Protein AF-A0A8R7R8G9-F1 (afdb_monomer)

Organism: Triticum urartu (NCBI:txid4572)

Radius of gyration: 14.87 Å; Cα contacts (8 Å, |Δi|>4): 128; chains: 1; bounding box: 38×22×40 Å

Sequence (119 aa):
AYAILVLSAAVESTWTTSHTLTYQLQKNASISVQERAFYGACLTDYVAALNSLDHTLVVMLPNCFFQGINDDYLSALASLNSCRDRFIGPAMYTSPVYPLVLADRNKALLAYSLGKLLS

InterPro domains:
  IPR035513 Invertase/pectin methylesterase inhibitor domain superfamily [SSF101148] (5-117)

Foldseek 3Di:
DVLLVLLVVLLVLLVVLLVVLVVVLVVPVPDDPLSNVLSVLLNVLSVQLNVLSCCLNPPCVVVVNLVCNLVSLVRNLVSLVVSQVSQPDDVSCPDPSNVSSVVSNVSSVVSSVVSVVSD

Secondary structure (DSSP, 8-state):
-HHHHHHHHHHHHHHHHHHHHHHHHH-TTTS-HHHHHHHHHHHHHHHHHHHHHHIIIIIITTTT--TTHHHHHHHHHHHHHHHHHT--SHHHHTSTTHHHHHHHHHHHHHHHHHHTTT-

Structure (mmCIF, N/CA/C/O backbone):
data_AF-A0A8R7R8G9-F1
#
_entry.id   AF-A0A8R7R8G9-F1
#
loop_
_atom_site.group_PDB
_atom_site.id
_atom_site.type_symbol
_atom_site.label_atom_id
_atom_site.label_alt_id
_atom_site.label_comp_id
_atom_site.label_asym_id
_atom_site.label_entity_id
_atom_site.label_seq_id
_atom_site.pdbx_PDB_ins_code
_atom_site.Cartn_x
_atom_site.Cartn_y
_atom_site.Cartn_z
_atom_site.occupancy
_atom_site.B_iso_or_equiv
_atom_site.auth_seq_id
_atom_site.auth_comp_id
_atom_site.auth_asym_id
_atom_site.auth_atom_id
_atom_site.pdbx_PDB_model_num
ATOM 1 N N . ALA A 1 1 ? -6.537 -2.753 20.794 1.00 74.56 1 ALA A N 1
ATOM 2 C CA . ALA A 1 1 ? -5.083 -2.974 20.618 1.00 74.56 1 ALA A CA 1
ATOM 3 C C . ALA A 1 1 ? -4.736 -3.464 19.209 1.00 74.56 1 ALA A C 1
ATOM 5 O O . ALA A 1 1 ? -4.000 -2.771 18.522 1.00 74.56 1 ALA A O 1
ATOM 6 N N . TYR A 1 2 ? -5.291 -4.591 18.739 1.00 87.75 2 TYR A N 1
ATOM 7 C CA . TYR A 1 2 ? -4.932 -5.164 17.429 1.00 87.75 2 TYR A CA 1
ATOM 8 C C . TYR A 1 2 ? -5.216 -4.262 16.216 1.00 87.75 2 TYR A C 1
ATOM 10 O O . TYR A 1 2 ? -4.366 -4.186 15.338 1.00 87.75 2 TYR A O 1
ATOM 18 N N . ALA A 1 3 ? -6.345 -3.541 16.176 1.00 88.75 3 ALA A N 1
ATOM 19 C CA . ALA A 1 3 ? -6.656 -2.629 15.065 1.00 88.75 3 ALA A CA 1
ATOM 20 C C . ALA A 1 3 ? -5.597 -1.522 14.898 1.00 88.75 3 ALA A C 1
ATOM 22 O O . ALA A 1 3 ? -5.096 -1.312 13.799 1.00 88.75 3 ALA A O 1
ATOM 23 N N . ILE A 1 4 ? -5.194 -0.888 16.007 1.00 91.62 4 ILE A N 1
ATOM 24 C CA . ILE A 1 4 ? -4.135 0.133 16.020 1.00 91.62 4 ILE A CA 1
ATOM 25 C C . ILE A 1 4 ? -2.803 -0.480 15.583 1.00 91.62 4 ILE A C 1
ATOM 27 O O . ILE A 1 4 ? -2.150 0.059 14.703 1.00 91.62 4 ILE A O 1
ATOM 31 N N . LEU A 1 5 ? -2.420 -1.632 16.144 1.00 95.31 5 LEU A N 1
ATOM 32 C CA . LEU A 1 5 ? -1.138 -2.269 15.834 1.00 95.31 5 LEU A CA 1
ATOM 33 C C . LEU A 1 5 ? -1.020 -2.664 14.354 1.00 95.31 5 LEU A C 1
ATOM 35 O O . LEU A 1 5 ? 0.014 -2.436 13.730 1.00 95.31 5 LEU A O 1
ATOM 39 N N . VAL A 1 6 ? -2.084 -3.229 13.779 1.00 95.94 6 VAL A N 1
ATOM 40 C CA . VAL A 1 6 ? -2.113 -3.583 12.355 1.00 95.94 6 VAL A CA 1
ATOM 41 C C . VAL A 1 6 ? -2.089 -2.333 11.479 1.00 95.94 6 VAL A C 1
ATOM 43 O O . VAL A 1 6 ? -1.375 -2.324 10.480 1.00 95.94 6 VAL A O 1
ATOM 46 N N . LEU A 1 7 ? -2.818 -1.276 11.849 1.00 97.00 7 LEU A N 1
ATOM 47 C CA . LEU A 1 7 ? -2.787 -0.019 11.109 1.00 97.00 7 LEU A CA 1
ATOM 48 C C . LEU A 1 7 ? -1.402 0.639 11.159 1.00 97.00 7 LEU A C 1
ATOM 50 O O . LEU A 1 7 ? -0.888 1.018 10.113 1.00 97.00 7 LEU A O 1
ATOM 54 N N . SER A 1 8 ? -0.751 0.701 12.323 1.00 97.81 8 SER A N 1
ATOM 55 C CA . SER A 1 8 ? 0.628 1.197 12.435 1.00 97.81 8 SER A CA 1
ATOM 56 C C . SER A 1 8 ? 1.592 0.394 11.561 1.00 97.81 8 SER A C 1
ATOM 58 O O . SER A 1 8 ? 2.427 0.971 10.871 1.00 97.81 8 SER A O 1
ATOM 60 N N . ALA A 1 9 ? 1.445 -0.933 11.522 1.00 97.94 9 ALA A N 1
ATOM 61 C CA . ALA A 1 9 ? 2.241 -1.775 10.635 1.00 97.94 9 ALA A CA 1
ATOM 62 C C . ALA A 1 9 ? 1.938 -1.524 9.145 1.00 97.94 9 ALA A C 1
ATOM 64 O O . ALA A 1 9 ? 2.838 -1.635 8.313 1.00 97.94 9 ALA A O 1
ATOM 65 N N . ALA A 1 10 ? 0.690 -1.204 8.788 1.00 98.31 10 ALA A N 1
ATOM 66 C CA . ALA A 1 10 ? 0.316 -0.840 7.423 1.00 98.31 10 ALA A CA 1
ATOM 67 C C . ALA A 1 10 ? 0.912 0.516 7.013 1.00 98.31 10 ALA A C 1
ATOM 69 O O . ALA A 1 10 ? 1.474 0.611 5.922 1.00 98.31 10 ALA A O 1
ATOM 70 N N . VAL A 1 11 ? 0.852 1.523 7.892 1.00 98.56 11 VAL A N 1
ATOM 71 C CA . VAL A 1 11 ? 1.477 2.843 7.701 1.00 98.56 11 VAL A CA 1
ATOM 72 C C . VAL A 1 11 ? 2.981 2.700 7.478 1.00 98.56 11 VAL A C 1
ATOM 74 O O . VAL A 1 11 ? 3.480 3.104 6.432 1.00 98.56 11 VAL A O 1
ATOM 77 N N . GLU A 1 12 ? 3.692 2.040 8.396 1.00 98.50 12 GLU A N 1
ATOM 78 C CA . GLU A 1 12 ? 5.153 1.890 8.331 1.00 98.50 12 GLU A CA 1
ATOM 79 C C . GLU A 1 12 ? 5.608 1.156 7.062 1.00 98.50 12 GLU A C 1
ATOM 81 O O . GLU A 1 12 ? 6.572 1.540 6.394 1.00 98.50 12 GLU A O 1
ATOM 86 N N . SER A 1 13 ? 4.882 0.097 6.696 1.00 98.25 13 SER A N 1
ATOM 87 C CA . SER A 1 13 ? 5.159 -0.675 5.486 1.00 98.25 13 SER A CA 1
ATOM 88 C C . SER A 1 13 ? 4.950 0.176 4.230 1.00 98.25 13 SER A C 1
ATOM 90 O O . SER A 1 13 ? 5.826 0.232 3.366 1.00 98.25 13 SER A O 1
ATOM 92 N N . THR A 1 14 ? 3.843 0.924 4.174 1.00 98.44 14 THR A N 1
ATOM 93 C CA . THR A 1 14 ? 3.538 1.829 3.058 1.00 98.44 14 THR A CA 1
ATOM 94 C C . THR A 1 14 ? 4.588 2.942 2.950 1.00 98.44 14 THR A C 1
ATOM 96 O O . THR A 1 14 ? 5.073 3.245 1.857 1.00 98.44 14 THR A O 1
ATOM 99 N N . TRP A 1 15 ? 5.016 3.502 4.084 1.00 98.31 15 TRP A N 1
ATOM 100 C CA . TRP A 1 15 ? 6.056 4.527 4.151 1.00 98.31 15 TRP A CA 1
ATOM 101 C C . TRP A 1 15 ? 7.385 4.001 3.605 1.00 98.31 15 TRP A C 1
ATOM 103 O O . TRP A 1 15 ? 7.977 4.598 2.702 1.00 98.31 15 TRP A O 1
ATOM 113 N N . THR A 1 16 ? 7.809 2.829 4.071 1.00 98.31 16 THR A N 1
ATOM 114 C CA . THR A 1 16 ? 9.043 2.168 3.628 1.00 98.31 16 THR A CA 1
ATOM 115 C C . THR A 1 16 ? 9.046 1.901 2.120 1.00 98.31 16 THR A C 1
ATOM 117 O O . THR A 1 16 ? 10.040 2.156 1.426 1.00 98.31 16 THR A O 1
ATOM 120 N N . THR A 1 17 ? 7.929 1.431 1.567 1.00 98.12 17 THR A N 1
ATOM 121 C CA . THR A 1 17 ? 7.829 1.184 0.125 1.00 98.12 17 THR A CA 1
ATOM 122 C C . THR A 1 17 ? 7.836 2.485 -0.681 1.00 98.12 17 THR A C 1
ATOM 124 O O . THR A 1 17 ? 8.471 2.528 -1.734 1.00 98.12 17 THR A O 1
ATOM 127 N N . SER A 1 18 ? 7.249 3.580 -0.177 1.00 97.88 18 SER A N 1
ATOM 128 C CA . SER A 1 18 ? 7.345 4.906 -0.819 1.00 97.88 18 SER A CA 1
ATOM 129 C C . SER A 1 18 ? 8.801 5.381 -0.962 1.00 97.88 18 SER A C 1
A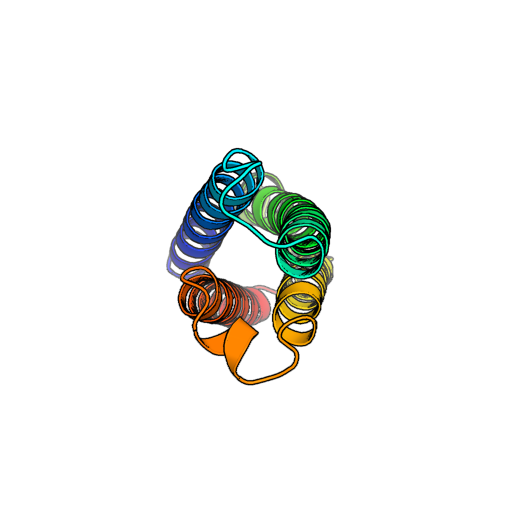TOM 131 O O . SER A 1 18 ? 9.205 5.914 -2.002 1.00 97.88 18 SER A O 1
ATOM 133 N N . HIS A 1 19 ? 9.636 5.110 0.045 1.00 96.81 19 HIS A N 1
ATOM 134 C CA . HIS A 1 19 ? 11.067 5.404 0.002 1.00 96.81 19 HIS A CA 1
ATOM 135 C C . HIS A 1 19 ? 11.798 4.489 -0.976 1.00 96.81 19 HIS A C 1
ATOM 137 O O . HIS A 1 19 ? 12.676 4.943 -1.709 1.00 96.81 19 HIS A O 1
ATOM 143 N N . THR A 1 20 ? 11.393 3.222 -1.059 1.00 95.81 20 THR A N 1
ATOM 144 C CA . THR A 1 20 ? 11.934 2.287 -2.051 1.00 95.81 20 THR A CA 1
ATOM 145 C C . THR A 1 20 ? 11.610 2.741 -3.478 1.00 95.81 20 THR A C 1
ATOM 147 O O . THR A 1 20 ? 12.500 2.747 -4.326 1.00 95.81 20 THR A O 1
ATOM 150 N N . LEU A 1 21 ? 10.379 3.187 -3.749 1.00 95.50 21 LEU A N 1
ATOM 151 C CA . LEU A 1 21 ? 9.972 3.765 -5.038 1.00 95.50 21 LEU A CA 1
ATOM 152 C C . LEU A 1 21 ? 10.803 5.005 -5.386 1.00 95.50 21 LEU A C 1
ATOM 154 O O . LEU A 1 21 ? 11.339 5.109 -6.491 1.00 95.50 21 LEU A O 1
ATOM 158 N N . THR A 1 22 ? 10.973 5.908 -4.419 1.00 95.88 22 THR A N 1
ATOM 159 C CA . THR A 1 22 ? 11.814 7.105 -4.560 1.00 95.88 22 THR A CA 1
ATOM 160 C C . THR A 1 22 ? 13.263 6.733 -4.878 1.00 95.88 22 THR A C 1
ATOM 162 O O . THR A 1 22 ? 13.867 7.295 -5.792 1.00 95.88 22 THR A O 1
ATOM 165 N N . TYR A 1 23 ? 13.811 5.738 -4.182 1.00 94.00 23 TYR A N 1
ATOM 166 C CA . TYR A 1 23 ? 15.157 5.235 -4.428 1.00 94.00 23 TYR A CA 1
ATOM 167 C C . TYR A 1 23 ? 15.308 4.634 -5.833 1.00 94.00 23 TYR A C 1
ATOM 169 O O . TYR A 1 23 ? 16.315 4.883 -6.494 1.00 94.00 23 TYR A O 1
ATOM 177 N N . GLN A 1 24 ? 14.314 3.890 -6.339 1.00 91.75 24 GLN A N 1
ATOM 178 C CA . GLN A 1 24 ? 14.364 3.400 -7.722 1.00 91.75 24 GLN A CA 1
ATOM 179 C C . GLN A 1 24 ? 14.381 4.557 -8.728 1.00 91.75 24 GLN A C 1
ATOM 181 O O . GLN A 1 24 ? 15.187 4.538 -9.656 1.00 91.75 24 GLN A O 1
ATOM 186 N N . LEU A 1 25 ? 13.565 5.596 -8.518 1.00 92.69 25 LEU A N 1
ATOM 187 C CA . LEU A 1 25 ? 13.518 6.780 -9.388 1.00 92.69 25 LEU A CA 1
ATOM 188 C C . LEU A 1 25 ? 14.849 7.544 -9.456 1.00 92.69 25 LEU A C 1
ATOM 190 O O . LEU A 1 25 ? 15.158 8.143 -10.486 1.00 92.69 25 LEU A O 1
ATOM 194 N N . GLN A 1 26 ? 15.657 7.503 -8.394 1.00 92.81 26 GLN A N 1
ATOM 195 C CA . GLN A 1 26 ? 16.971 8.153 -8.351 1.00 92.81 26 GLN A CA 1
ATOM 196 C C . GLN A 1 26 ? 18.035 7.438 -9.201 1.00 92.81 26 GLN A C 1
ATOM 198 O O . GLN A 1 26 ? 19.029 8.059 -9.584 1.00 92.81 26 GLN A O 1
ATOM 203 N N . LYS A 1 27 ? 17.833 6.165 -9.569 1.00 86.38 27 LYS A N 1
ATOM 204 C CA . LYS A 1 27 ? 18.773 5.374 -10.386 1.00 86.38 27 LYS A CA 1
ATOM 205 C C . LYS A 1 27 ? 18.686 5.714 -11.878 1.00 86.38 27 LYS A C 1
ATOM 207 O O . LYS A 1 27 ? 18.569 4.829 -12.717 1.00 86.38 27 LYS A O 1
ATOM 212 N N . ASN A 1 28 ? 18.741 7.002 -12.215 1.00 67.00 28 ASN A N 1
ATOM 213 C CA . ASN A 1 28 ? 18.364 7.570 -13.512 1.00 67.00 28 ASN A CA 1
ATOM 214 C C . ASN A 1 28 ? 18.837 6.799 -14.764 1.00 67.00 28 ASN A C 1
ATOM 216 O O . ASN A 1 28 ? 18.073 6.712 -15.722 1.00 67.00 28 ASN A O 1
ATOM 220 N N . ALA A 1 29 ? 20.067 6.276 -14.766 1.00 74.00 29 ALA A N 1
ATOM 221 C CA . ALA A 1 29 ? 20.662 5.557 -15.898 1.00 74.00 29 ALA A CA 1
ATOM 222 C C . ALA A 1 29 ? 20.433 4.029 -15.877 1.00 74.00 29 ALA A C 1
ATOM 224 O O . ALA A 1 29 ? 20.741 3.356 -16.854 1.00 74.00 29 ALA A O 1
ATOM 225 N N . SER A 1 30 ? 19.921 3.475 -14.775 1.00 83.00 30 SER A N 1
ATOM 226 C CA . SER A 1 30 ? 19.753 2.028 -14.561 1.00 83.00 30 SER A CA 1
ATOM 227 C C . SER A 1 30 ? 18.318 1.533 -14.748 1.00 83.00 30 SER A C 1
ATOM 229 O O . SER A 1 30 ? 18.100 0.328 -14.678 1.00 83.00 30 SER A O 1
ATOM 231 N N . ILE A 1 31 ? 17.350 2.433 -14.944 1.00 86.75 31 ILE A N 1
ATOM 232 C CA . ILE A 1 31 ? 15.934 2.091 -15.129 1.00 86.75 31 ILE A CA 1
ATOM 233 C C . ILE A 1 31 ? 15.432 2.590 -16.485 1.00 86.75 31 ILE A C 1
ATOM 235 O O . ILE A 1 31 ? 15.803 3.669 -16.951 1.00 86.75 31 ILE A O 1
ATOM 239 N N . SER A 1 32 ? 14.564 1.810 -17.117 1.00 88.25 32 SER A N 1
ATOM 240 C CA . SER A 1 32 ? 13.907 2.165 -18.374 1.00 88.25 32 SER A CA 1
ATOM 241 C C . SER A 1 32 ? 12.902 3.315 -18.204 1.00 88.25 32 SER A C 1
ATOM 243 O O . SER A 1 32 ? 12.452 3.639 -17.102 1.00 88.25 32 SER A O 1
ATOM 245 N N . VAL A 1 33 ? 12.493 3.927 -19.321 1.00 88.50 33 VAL A N 1
ATOM 246 C CA . VAL A 1 33 ? 11.429 4.951 -19.338 1.00 88.50 33 VAL A CA 1
ATOM 247 C C . VAL A 1 33 ? 10.112 4.394 -18.785 1.00 88.50 33 VAL A C 1
ATOM 249 O O . VAL A 1 33 ? 9.420 5.084 -18.037 1.00 88.50 33 VAL A O 1
ATOM 252 N N . GLN A 1 34 ? 9.790 3.137 -19.106 1.00 87.56 34 GLN A N 1
ATOM 253 C CA . GLN A 1 34 ? 8.602 2.453 -18.593 1.00 87.56 34 GLN A CA 1
ATOM 254 C C . GLN A 1 34 ? 8.666 2.257 -17.078 1.00 87.56 34 GLN A C 1
ATOM 256 O O . GLN A 1 34 ? 7.706 2.587 -16.388 1.00 87.56 34 GLN A O 1
ATOM 261 N N . GLU A 1 35 ? 9.796 1.782 -16.549 1.00 88.88 35 GLU A N 1
ATOM 262 C CA . GLU A 1 35 ? 9.986 1.630 -15.102 1.00 88.88 35 GLU A CA 1
ATOM 263 C C . GLU A 1 35 ? 9.910 2.971 -14.377 1.00 88.88 35 GLU A C 1
ATOM 265 O O . GLU A 1 35 ? 9.266 3.075 -13.340 1.00 88.88 35 GLU A O 1
ATOM 270 N N . ARG A 1 36 ? 10.506 4.024 -14.942 1.00 91.38 36 ARG A N 1
ATOM 271 C CA . ARG A 1 36 ? 10.432 5.373 -14.376 1.00 91.38 36 ARG A CA 1
ATOM 272 C C . ARG A 1 36 ? 8.993 5.881 -14.298 1.00 91.38 36 ARG A C 1
ATOM 274 O O . ARG A 1 36 ? 8.586 6.385 -13.254 1.00 91.38 36 ARG A O 1
ATOM 281 N N . ALA A 1 37 ? 8.228 5.751 -15.382 1.00 91.12 37 ALA A N 1
ATOM 282 C CA . ALA A 1 37 ? 6.822 6.148 -15.401 1.00 91.12 37 ALA A CA 1
ATOM 283 C C . ALA A 1 37 ? 5.997 5.331 -14.394 1.00 91.12 37 ALA A C 1
ATOM 285 O O . ALA A 1 37 ? 5.189 5.891 -13.654 1.00 91.12 37 ALA A O 1
ATOM 286 N N . PHE A 1 38 ? 6.253 4.023 -14.322 1.00 92.12 38 PHE A N 1
ATOM 287 C CA . PHE A 1 38 ? 5.632 3.121 -13.359 1.00 92.12 38 PHE A CA 1
ATOM 288 C C . PHE A 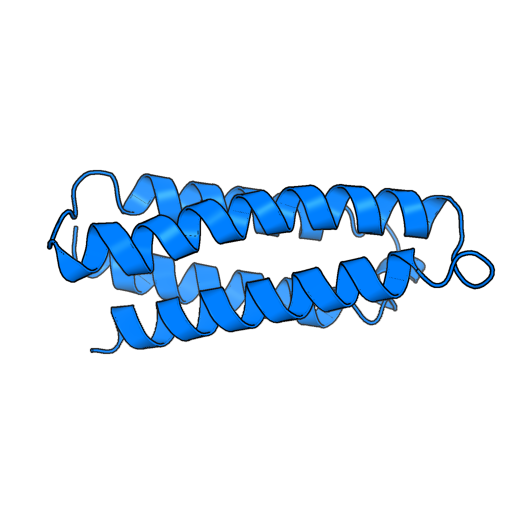1 38 ? 5.930 3.529 -11.908 1.00 92.12 38 PHE A C 1
ATOM 290 O O . PHE A 1 38 ? 4.995 3.742 -11.136 1.00 92.12 38 PHE A O 1
ATOM 297 N N . TYR A 1 39 ? 7.205 3.694 -11.536 1.00 93.69 39 TYR A N 1
ATOM 298 C CA . TYR A 1 39 ? 7.592 4.056 -10.172 1.00 93.69 39 TYR A CA 1
ATOM 299 C C . TYR A 1 39 ? 7.057 5.435 -9.780 1.00 93.69 39 TYR A C 1
ATOM 301 O O .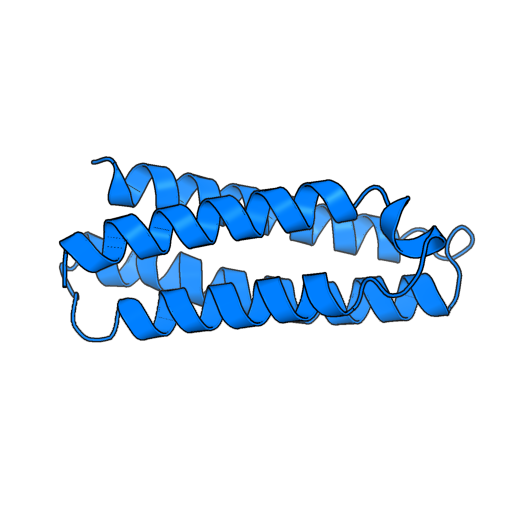 TYR A 1 39 ? 6.610 5.606 -8.651 1.00 93.69 39 TYR A O 1
ATOM 309 N N . GLY A 1 40 ? 7.047 6.397 -10.708 1.00 95.12 40 GLY A N 1
ATOM 310 C CA . GLY A 1 40 ? 6.483 7.727 -10.474 1.00 95.12 40 GLY A CA 1
ATOM 311 C C . GLY A 1 40 ? 4.984 7.679 -10.187 1.00 95.12 40 GLY A C 1
ATOM 312 O O . GLY A 1 40 ? 4.532 8.239 -9.193 1.00 95.12 40 GLY A O 1
ATOM 313 N N . ALA A 1 41 ? 4.220 6.958 -11.011 1.00 95.56 41 ALA A N 1
ATOM 314 C CA . ALA A 1 41 ? 2.781 6.819 -10.814 1.00 95.56 41 ALA A CA 1
ATOM 315 C C . ALA A 1 41 ? 2.444 6.038 -9.532 1.00 95.56 41 ALA A C 1
ATOM 317 O O . ALA A 1 41 ? 1.586 6.462 -8.763 1.00 95.56 41 ALA A O 1
ATOM 318 N N . CYS A 1 42 ? 3.166 4.945 -9.265 1.00 96.06 42 CYS A N 1
ATOM 319 C CA . CYS A 1 42 ? 3.000 4.185 -8.032 1.00 96.06 42 CYS A CA 1
ATOM 320 C C . CYS A 1 42 ? 3.352 5.032 -6.796 1.00 96.06 42 CYS A C 1
ATOM 322 O O . CYS A 1 42 ? 2.656 4.954 -5.791 1.00 96.06 42 CYS A O 1
ATOM 324 N N . LEU A 1 43 ? 4.373 5.895 -6.856 1.00 97.56 43 LEU A N 1
ATOM 325 C CA . LEU A 1 43 ? 4.701 6.796 -5.747 1.00 97.56 43 LEU A CA 1
ATOM 326 C C . LEU A 1 43 ? 3.551 7.766 -5.441 1.00 97.56 43 LEU A C 1
ATOM 328 O O . LEU A 1 43 ? 3.240 7.981 -4.272 1.00 97.56 43 LEU A O 1
ATOM 332 N N . THR A 1 44 ? 2.888 8.312 -6.464 1.00 98.19 44 THR A N 1
ATOM 333 C CA . THR A 1 44 ? 1.684 9.138 -6.273 1.00 98.19 44 THR A CA 1
ATOM 334 C C . THR A 1 44 ? 0.571 8.360 -5.571 1.00 98.19 44 THR A C 1
ATOM 336 O O . THR A 1 44 ? -0.008 8.864 -4.610 1.00 98.19 44 THR A O 1
ATOM 339 N N . ASP A 1 45 ? 0.316 7.121 -6.002 1.00 98.31 45 ASP A N 1
ATOM 340 C CA . ASP A 1 45 ? -0.663 6.240 -5.359 1.00 98.31 45 ASP A CA 1
ATOM 341 C C . ASP A 1 45 ? -0.284 5.965 -3.879 1.00 98.31 45 ASP A C 1
ATOM 343 O O . ASP A 1 45 ? -1.135 5.982 -2.990 1.00 98.31 45 ASP A O 1
ATOM 347 N N . TYR A 1 46 ? 1.004 5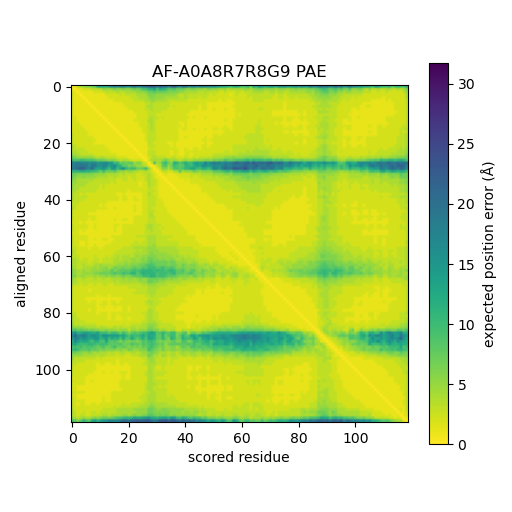.774 -3.580 1.00 98.44 46 TYR A N 1
ATOM 348 C CA . TYR A 1 46 ? 1.503 5.535 -2.220 1.00 98.44 46 TYR A CA 1
ATOM 349 C C . TYR A 1 46 ? 1.366 6.743 -1.292 1.00 98.44 46 TYR A C 1
ATOM 351 O O . TYR A 1 46 ? 1.011 6.576 -0.128 1.00 98.44 46 TYR A O 1
ATOM 359 N N . VAL A 1 47 ? 1.611 7.957 -1.791 1.00 98.31 47 VAL A N 1
ATOM 360 C CA . VAL A 1 47 ? 1.391 9.190 -1.018 1.00 98.31 47 VAL A CA 1
ATOM 361 C C . VAL A 1 47 ? -0.088 9.343 -0.659 1.00 98.31 47 VAL A C 1
ATOM 363 O O . VAL A 1 47 ? -0.413 9.684 0.476 1.00 98.31 47 VAL A O 1
ATOM 366 N N . ALA A 1 48 ? -0.994 9.041 -1.594 1.00 98.50 48 ALA A N 1
ATOM 367 C CA . ALA A 1 48 ? -2.429 9.060 -1.319 1.00 98.50 48 ALA A CA 1
ATOM 368 C C . ALA A 1 48 ? -2.825 8.009 -0.266 1.00 98.50 48 ALA A C 1
ATOM 370 O O . ALA A 1 48 ? -3.547 8.333 0.677 1.00 98.50 48 ALA A O 1
ATOM 371 N N . ALA A 1 49 ? -2.305 6.781 -0.379 1.00 98.56 49 ALA A N 1
ATOM 372 C CA . ALA A 1 49 ? -2.546 5.734 0.609 1.00 98.56 49 ALA A CA 1
ATOM 373 C C . ALA A 1 49 ? -2.044 6.112 2.009 1.00 98.56 49 ALA A C 1
ATOM 375 O O . ALA A 1 49 ? -2.763 5.899 2.985 1.00 98.56 49 ALA A O 1
ATOM 376 N N . LEU A 1 50 ? -0.843 6.693 2.106 1.00 98.31 50 LEU A N 1
ATOM 377 C CA . LEU A 1 50 ? -0.275 7.165 3.371 1.00 98.31 50 LEU A CA 1
ATOM 378 C C . LEU A 1 50 ? -1.162 8.210 4.028 1.00 98.31 50 LEU A C 1
ATOM 380 O O . LEU A 1 50 ? -1.517 8.033 5.185 1.00 98.31 50 LEU A O 1
ATOM 384 N N . ASN A 1 51 ? -1.596 9.229 3.283 1.00 98.12 51 ASN A N 1
ATOM 385 C CA . ASN A 1 51 ? -2.462 10.275 3.828 1.00 98.12 51 ASN A CA 1
ATOM 386 C C . ASN A 1 51 ? -3.737 9.697 4.463 1.00 98.12 51 ASN A C 1
ATOM 388 O O . ASN A 1 51 ? -4.109 10.106 5.560 1.00 98.12 51 ASN A O 1
ATOM 392 N N . SER A 1 52 ? -4.386 8.728 3.809 1.00 98.19 52 SER A N 1
ATOM 393 C CA . SER A 1 52 ? -5.582 8.073 4.353 1.00 98.19 52 SER A CA 1
ATOM 394 C C . SER A 1 52 ? -5.279 7.199 5.576 1.00 98.19 52 SER A C 1
ATOM 396 O O . SER A 1 52 ? -5.984 7.281 6.580 1.00 98.19 52 SER A O 1
ATOM 398 N N . LEU A 1 53 ? -4.226 6.373 5.531 1.00 97.94 53 LEU A N 1
ATOM 399 C CA . LEU A 1 53 ? -3.870 5.503 6.659 1.00 97.94 53 LEU A CA 1
ATOM 400 C C . LEU A 1 53 ? -3.401 6.309 7.881 1.00 97.94 53 LEU A C 1
ATOM 402 O O . LEU A 1 53 ? -3.798 5.992 9.004 1.00 97.94 53 LEU A O 1
ATOM 406 N N . ASP A 1 54 ? -2.607 7.360 7.671 1.00 97.62 54 ASP A N 1
ATOM 407 C CA . ASP A 1 54 ? -2.134 8.258 8.728 1.00 97.62 54 ASP A CA 1
ATOM 408 C C . ASP A 1 54 ? -3.279 9.055 9.340 1.00 97.62 54 ASP A C 1
ATOM 410 O O . ASP A 1 54 ? -3.357 9.169 10.564 1.00 97.62 54 ASP A O 1
ATOM 414 N N . HIS A 1 55 ? -4.207 9.560 8.522 1.00 96.56 55 HIS A N 1
ATOM 415 C CA . HIS A 1 55 ? -5.399 10.229 9.035 1.00 96.56 55 HIS A CA 1
ATOM 416 C C . HIS A 1 55 ? -6.211 9.287 9.936 1.00 96.56 55 HIS A C 1
ATOM 418 O O . HIS A 1 55 ? -6.539 9.638 11.074 1.00 96.56 55 HIS A O 1
ATOM 424 N N . THR A 1 56 ? -6.430 8.042 9.503 1.00 95.62 56 THR A N 1
ATOM 425 C CA . THR A 1 56 ? -7.094 7.037 10.338 1.00 95.62 56 THR A CA 1
ATOM 426 C C . THR A 1 56 ? -6.330 6.759 11.641 1.00 95.62 56 THR A C 1
ATOM 428 O O . THR A 1 56 ? -6.938 6.666 12.712 1.00 95.62 56 THR A O 1
ATOM 431 N N . LEU A 1 57 ? -5.001 6.634 11.573 1.00 96.19 57 LEU A N 1
ATOM 432 C CA . LEU A 1 57 ? -4.158 6.249 12.707 1.00 96.19 57 LEU A CA 1
ATOM 433 C C . LEU A 1 57 ? -4.016 7.358 13.749 1.00 96.19 57 LEU A C 1
ATOM 435 O O . LEU A 1 57 ? -4.069 7.083 14.947 1.00 96.19 57 LEU A O 1
ATOM 439 N N . VAL A 1 58 ? -3.801 8.591 13.297 1.00 95.75 58 VAL A N 1
ATOM 440 C CA . VAL A 1 58 ? -3.417 9.725 14.146 1.00 95.75 58 VAL A CA 1
ATOM 441 C C . VAL A 1 58 ? -4.627 10.564 14.547 1.00 95.75 58 VAL A C 1
ATOM 443 O O . VAL A 1 58 ? -4.638 11.137 15.635 1.00 95.75 58 VAL A O 1
ATOM 446 N N . VAL A 1 59 ? -5.663 10.620 13.706 1.00 93.69 59 VAL A N 1
ATOM 447 C CA . VAL A 1 59 ? -6.853 11.441 13.960 1.00 93.69 59 VAL A CA 1
ATOM 448 C C . VAL A 1 59 ? -8.039 10.574 14.357 1.00 93.69 59 VAL A C 1
ATOM 450 O O . VAL A 1 59 ? -8.610 10.787 15.424 1.00 93.69 59 VAL A O 1
ATOM 453 N N . MET A 1 60 ? -8.415 9.583 13.550 1.00 92.44 60 MET A N 1
ATOM 454 C CA . MET A 1 60 ? -9.706 8.913 13.746 1.00 92.44 60 MET A CA 1
ATOM 455 C C . MET A 1 60 ? -9.721 7.970 14.952 1.00 92.44 60 MET A C 1
ATOM 457 O O . MET A 1 60 ? -10.536 8.144 15.861 1.00 92.44 60 MET A O 1
ATOM 461 N N . LEU A 1 61 ? -8.808 6.992 14.997 1.00 90.56 61 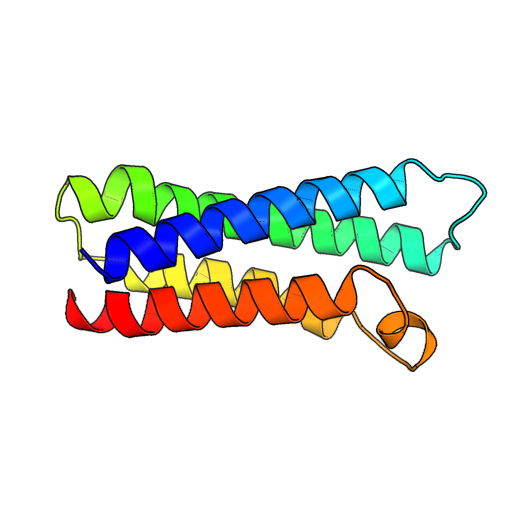LEU A N 1
ATOM 462 C CA . LEU A 1 61 ? -8.775 5.997 16.075 1.00 90.56 61 LEU A CA 1
ATOM 463 C C . LEU A 1 61 ? -8.540 6.605 17.471 1.00 90.56 61 LEU A C 1
ATOM 465 O O . LEU A 1 61 ? -9.255 6.203 18.391 1.00 90.56 61 LEU A O 1
ATOM 469 N N . PRO A 1 62 ? -7.610 7.562 17.675 1.00 90.06 62 PRO A N 1
ATOM 470 C CA . PRO A 1 62 ? -7.360 8.127 19.003 1.00 90.06 62 PRO A CA 1
ATOM 471 C C . PRO A 1 62 ? -8.528 8.957 19.544 1.00 90.06 62 PRO A C 1
ATOM 473 O O . PRO A 1 62 ? -8.707 9.034 20.756 1.00 90.06 62 PRO A O 1
ATOM 476 N N . ASN A 1 63 ? -9.328 9.554 18.655 1.00 90.31 63 ASN A N 1
ATOM 477 C CA . ASN A 1 63 ? -10.486 10.371 19.021 1.00 90.31 63 ASN A CA 1
ATOM 478 C C . ASN A 1 63 ? -11.813 9.592 18.976 1.00 90.31 63 ASN A C 1
ATOM 480 O O . ASN A 1 63 ? -12.875 10.185 19.150 1.00 90.31 63 ASN A O 1
ATOM 484 N N . CYS A 1 64 ? -11.773 8.273 18.744 1.00 89.69 64 CYS A N 1
ATOM 485 C CA . CYS A 1 64 ? -12.960 7.426 18.578 1.00 89.69 64 CYS A CA 1
ATOM 486 C C . CYS A 1 64 ? -13.919 7.921 17.474 1.00 89.69 64 CYS A C 1
ATOM 488 O O . CYS A 1 64 ? -15.133 7.721 17.551 1.00 89.69 64 CYS A O 1
ATOM 490 N N . PHE A 1 65 ? -13.389 8.570 16.434 1.00 90.44 65 PHE A N 1
ATOM 491 C CA . PHE A 1 65 ? -14.169 9.030 15.286 1.00 90.44 65 PHE A CA 1
ATOM 492 C C . PHE A 1 65 ? -14.339 7.884 14.290 1.00 90.44 65 PHE A C 1
ATOM 494 O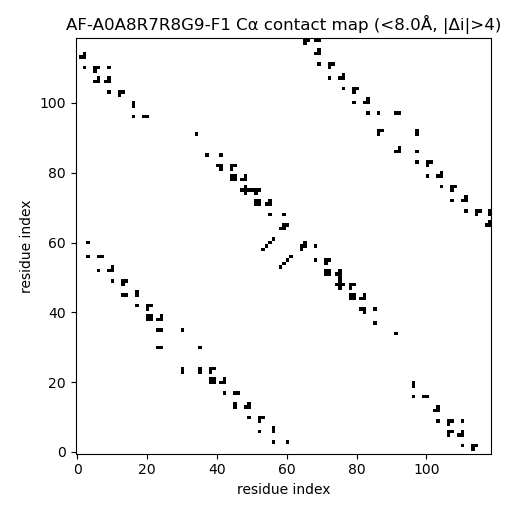 O . PHE A 1 65 ? -13.592 7.759 13.327 1.00 90.44 65 PHE A O 1
ATOM 501 N N . PHE A 1 66 ? -15.314 7.012 14.542 1.00 86.88 66 PHE A N 1
ATOM 502 C CA . PHE A 1 66 ? -15.564 5.848 13.682 1.00 86.88 66 PHE A CA 1
ATOM 503 C C . PHE A 1 66 ? -16.427 6.171 12.456 1.00 86.88 66 PHE A C 1
ATOM 505 O O . PHE A 1 66 ? -16.405 5.438 11.468 1.00 86.88 66 PHE A O 1
ATOM 512 N N . GLN A 1 67 ? -17.155 7.289 12.474 1.00 87.75 67 GLN A N 1
ATOM 513 C CA . GLN A 1 67 ? -17.879 7.754 11.296 1.00 87.75 67 GLN A CA 1
ATOM 514 C C . GLN A 1 67 ? -16.883 8.134 10.190 1.00 87.75 67 GLN A C 1
ATOM 516 O O . GLN A 1 67 ? -15.995 8.952 10.409 1.00 87.75 67 GLN A O 1
ATOM 521 N N . GLY A 1 68 ? -17.028 7.529 9.009 1.00 83.38 68 GLY A N 1
ATOM 522 C CA . GLY A 1 68 ? -16.142 7.766 7.862 1.00 83.38 68 GLY A CA 1
ATOM 523 C C . GLY A 1 68 ? -14.817 6.995 7.896 1.00 83.38 68 GLY A C 1
ATOM 524 O O . GLY A 1 68 ? -14.076 7.042 6.923 1.00 83.38 68 GLY A O 1
ATOM 525 N N . ILE A 1 69 ? -14.519 6.221 8.953 1.00 89.62 69 ILE A N 1
ATOM 526 C CA . ILE A 1 69 ? -13.242 5.481 9.048 1.00 89.62 69 ILE A CA 1
ATOM 527 C C . ILE A 1 69 ? -13.078 4.464 7.912 1.00 89.62 69 ILE A C 1
ATOM 529 O O . ILE A 1 69 ? -11.981 4.202 7.425 1.00 89.62 69 ILE A O 1
ATOM 533 N N . ASN A 1 70 ? -14.200 3.907 7.454 1.00 91.06 70 ASN A N 1
ATOM 534 C CA . ASN A 1 70 ? -14.229 2.980 6.333 1.00 91.06 70 ASN A CA 1
ATOM 535 C C . ASN A 1 70 ? -13.853 3.662 5.012 1.00 91.06 70 ASN A C 1
ATOM 537 O O . ASN A 1 70 ? -13.250 3.007 4.165 1.00 91.06 70 ASN A O 1
ATOM 541 N N . ASP A 1 71 ? -14.159 4.949 4.845 1.00 93.12 71 ASP A N 1
ATOM 542 C CA . ASP A 1 71 ? -13.869 5.683 3.614 1.00 93.12 71 ASP A CA 1
ATOM 543 C C . ASP A 1 71 ? -12.362 5.906 3.456 1.00 93.12 71 ASP A C 1
ATOM 545 O O . ASP A 1 71 ? -11.824 5.709 2.365 1.00 93.12 71 ASP A O 1
ATOM 549 N N . ASP A 1 72 ? -11.654 6.201 4.549 1.00 95.19 72 ASP A N 1
ATOM 550 C CA . ASP A 1 72 ? -10.191 6.293 4.556 1.00 95.19 72 ASP A CA 1
ATOM 551 C C . ASP A 1 72 ? -9.536 4.953 4.216 1.00 95.19 72 ASP A C 1
ATOM 553 O O . ASP A 1 72 ? -8.676 4.877 3.335 1.00 95.19 72 ASP A O 1
ATOM 557 N N . TYR A 1 73 ? -9.964 3.869 4.870 1.00 96.00 73 TYR A N 1
ATOM 558 C CA . TYR A 1 73 ? -9.434 2.539 4.577 1.00 96.00 73 TYR A CA 1
ATOM 559 C C . TYR A 1 73 ? -9.656 2.137 3.116 1.00 96.00 73 TYR A C 1
ATOM 561 O O . TYR A 1 73 ? -8.751 1.599 2.471 1.00 96.00 73 TYR A O 1
ATOM 569 N N . LEU A 1 74 ? -10.857 2.382 2.584 1.00 96.62 74 LEU A N 1
ATOM 570 C CA . LEU A 1 74 ? -11.185 2.079 1.194 1.00 96.62 74 LEU A CA 1
ATOM 571 C C . LEU A 1 74 ? -10.387 2.956 0.224 1.00 96.62 74 LEU A C 1
ATOM 573 O O . LEU A 1 74 ? -9.914 2.442 -0.789 1.00 96.62 74 LEU A O 1
ATOM 577 N N . SER A 1 75 ? -10.166 4.230 0.552 1.00 97.81 75 SER A N 1
ATOM 578 C CA . SER A 1 75 ? -9.336 5.151 -0.237 1.00 97.81 75 SER A CA 1
ATOM 579 C C . SER A 1 75 ? -7.870 4.709 -0.277 1.00 97.81 75 SER A C 1
ATOM 581 O O . SER A 1 75 ? -7.255 4.666 -1.350 1.00 97.81 75 SER A O 1
ATOM 583 N N . ALA A 1 76 ? -7.323 4.280 0.865 1.00 98.06 76 ALA A N 1
ATOM 584 C CA . ALA A 1 76 ? -5.980 3.716 0.938 1.00 98.06 76 ALA A CA 1
ATOM 585 C C . ALA A 1 76 ? -5.853 2.439 0.097 1.00 98.06 76 ALA A C 1
ATOM 587 O O . ALA A 1 76 ? -4.934 2.301 -0.713 1.00 98.06 76 ALA A O 1
ATOM 588 N N . LEU A 1 77 ? -6.807 1.514 0.237 1.00 98.19 77 LEU A N 1
ATOM 589 C CA . LEU A 1 77 ? -6.838 0.271 -0.534 1.00 98.19 77 LEU A CA 1
ATOM 590 C C . LEU A 1 77 ? -6.981 0.519 -2.035 1.00 98.19 77 LEU A C 1
ATOM 592 O O . LEU A 1 77 ? -6.320 -0.160 -2.819 1.00 98.19 77 LEU A O 1
ATOM 596 N N . ALA A 1 78 ? -7.821 1.469 -2.447 1.00 98.38 78 ALA A N 1
ATOM 597 C CA . ALA A 1 78 ? -7.982 1.840 -3.849 1.00 98.38 78 ALA A CA 1
ATOM 598 C C . ALA A 1 78 ? -6.657 2.336 -4.444 1.00 98.38 78 ALA A C 1
ATOM 600 O O . ALA A 1 78 ? -6.269 1.889 -5.523 1.00 98.38 78 ALA A O 1
ATOM 601 N N . SER A 1 79 ? -5.922 3.168 -3.707 1.00 98.44 79 SER A N 1
ATOM 602 C CA . SER A 1 79 ? -4.621 3.684 -4.140 1.00 98.44 79 SER A CA 1
ATOM 603 C C . SER A 1 79 ? -3.564 2.571 -4.226 1.00 98.44 79 SER A C 1
ATOM 605 O O . SER A 1 79 ? -2.897 2.412 -5.246 1.00 98.44 79 SER A O 1
ATOM 607 N N . LEU A 1 80 ? -3.472 1.693 -3.221 1.00 98.12 80 LEU A N 1
ATOM 608 C CA . LEU A 1 80 ? -2.555 0.542 -3.272 1.00 98.12 80 LEU A CA 1
ATOM 609 C C . LEU A 1 80 ? -2.906 -0.442 -4.405 1.00 98.12 80 LEU A C 1
ATOM 611 O O . LEU A 1 80 ? -2.012 -0.985 -5.059 1.00 98.12 80 LEU A O 1
ATOM 615 N N . ASN A 1 81 ? -4.198 -0.655 -4.675 1.00 97.12 81 ASN A N 1
ATOM 616 C CA . ASN A 1 81 ? -4.652 -1.448 -5.820 1.00 97.12 81 ASN A CA 1
ATOM 617 C C . ASN A 1 81 ? -4.293 -0.776 -7.151 1.00 97.12 81 ASN A C 1
ATOM 619 O O . ASN A 1 81 ? -3.844 -1.473 -8.054 1.00 97.12 81 ASN A O 1
ATOM 623 N N . SER A 1 82 ? -4.422 0.551 -7.255 1.00 96.75 82 SER A N 1
ATOM 624 C CA . SER A 1 82 ? -4.008 1.325 -8.434 1.00 96.75 82 SER A CA 1
ATOM 625 C C . SER A 1 82 ? -2.537 1.064 -8.766 1.00 96.75 82 SER A C 1
ATOM 627 O O . SER A 1 82 ? -2.236 0.664 -9.890 1.00 96.75 82 SER A O 1
ATOM 629 N N . CYS A 1 83 ? -1.624 1.139 -7.786 1.00 95.94 83 CYS A N 1
ATOM 630 C CA . CYS A 1 83 ? -0.225 0.783 -8.041 1.00 95.94 83 CYS A CA 1
ATOM 631 C C . CYS A 1 83 ? -0.059 -0.695 -8.446 1.00 95.94 83 CYS A C 1
ATOM 633 O O . CYS A 1 83 ? 0.642 -0.990 -9.416 1.00 95.94 83 CYS A O 1
ATOM 635 N N . ARG A 1 84 ? -0.712 -1.633 -7.745 1.00 94.75 84 ARG A N 1
ATOM 636 C CA . ARG A 1 84 ? -0.663 -3.069 -8.081 1.00 94.75 84 ARG A CA 1
ATOM 637 C C . ARG A 1 84 ? -1.101 -3.336 -9.526 1.00 94.75 84 ARG A C 1
ATOM 639 O O . ARG A 1 84 ? -0.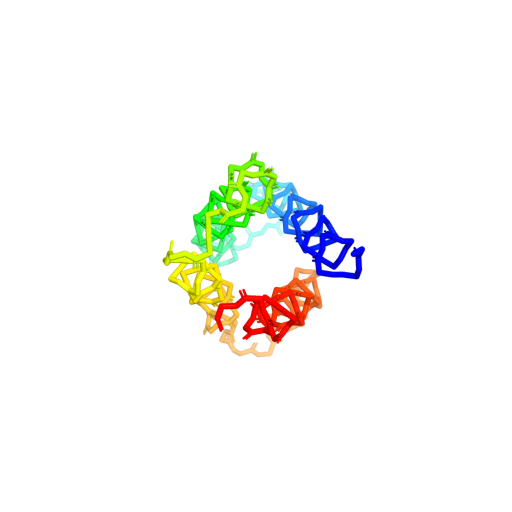480 -4.143 -10.211 1.00 94.75 84 ARG A O 1
ATOM 646 N N . ASP A 1 85 ? -2.147 -2.668 -9.993 1.00 93.50 85 ASP A N 1
ATOM 647 C CA . ASP A 1 85 ? -2.735 -2.912 -11.314 1.00 93.50 85 ASP A CA 1
ATOM 648 C C . ASP A 1 85 ? -1.884 -2.348 -12.456 1.00 93.50 85 ASP A C 1
ATOM 650 O O . ASP A 1 85 ? -2.024 -2.765 -13.605 1.00 93.50 85 ASP A O 1
ATOM 654 N N . ARG A 1 86 ? -0.929 -1.464 -12.144 1.00 90.50 86 ARG A N 1
ATOM 655 C CA . ARG A 1 86 ? 0.075 -0.985 -13.104 1.00 90.50 86 ARG A CA 1
ATOM 656 C C . ARG A 1 86 ? 1.155 -2.019 -13.418 1.00 90.50 86 ARG A C 1
ATOM 658 O O . ARG A 1 86 ? 1.875 -1.826 -14.394 1.00 90.50 86 ARG A O 1
ATOM 665 N N . PHE A 1 87 ? 1.290 -3.092 -12.633 1.00 86.25 87 PHE A N 1
ATOM 666 C CA . PHE A 1 87 ? 2.216 -4.183 -12.946 1.00 86.25 87 PHE A CA 1
ATOM 667 C C . PHE A 1 87 ? 1.683 -4.994 -14.131 1.00 86.25 87 PHE A C 1
ATOM 669 O O . PHE A 1 87 ? 0.951 -5.973 -13.964 1.00 86.25 87 PHE A O 1
ATOM 676 N N . ILE A 1 88 ? 2.059 -4.573 -15.337 1.00 77.62 88 ILE A N 1
ATOM 677 C CA . ILE A 1 88 ? 1.645 -5.195 -16.593 1.00 77.62 88 ILE A CA 1
ATOM 678 C C . ILE A 1 88 ? 2.834 -5.953 -17.186 1.00 77.62 88 ILE A C 1
ATOM 680 O O . ILE A 1 88 ? 3.815 -5.368 -17.642 1.00 77.62 88 ILE A O 1
ATOM 684 N N . GLY A 1 89 ? 2.714 -7.280 -17.221 1.00 71.25 89 GLY A N 1
ATOM 685 C CA . GLY A 1 89 ? 3.652 -8.173 -17.897 1.00 71.25 89 GLY A CA 1
ATOM 686 C C . GLY A 1 89 ? 4.817 -8.689 -17.033 1.00 71.25 89 GLY A C 1
ATOM 687 O O . GLY A 1 89 ? 5.082 -8.177 -15.943 1.00 71.25 89 GLY A O 1
ATOM 688 N N . PRO A 1 90 ? 5.541 -9.720 -17.517 1.00 66.88 90 PRO A N 1
ATOM 689 C CA . PRO A 1 90 ? 6.499 -10.488 -16.713 1.00 66.88 90 PRO A CA 1
ATOM 690 C C . PRO A 1 90 ? 7.647 -9.657 -16.130 1.00 66.88 90 PRO A C 1
ATOM 692 O O . PRO A 1 90 ? 8.038 -9.868 -14.985 1.00 66.88 90 PRO A O 1
ATOM 695 N N . ALA A 1 91 ? 8.155 -8.687 -16.896 1.00 68.31 91 ALA A N 1
ATOM 696 C CA . ALA A 1 91 ? 9.273 -7.837 -16.486 1.00 68.31 91 ALA A CA 1
ATOM 697 C C . ALA A 1 91 ? 8.935 -6.947 -15.276 1.00 68.31 91 ALA A C 1
ATOM 699 O O . ALA A 1 91 ? 9.800 -6.652 -14.453 1.00 68.31 91 ALA A O 1
ATOM 700 N N . MET A 1 92 ? 7.668 -6.551 -15.123 1.00 73.12 92 MET A N 1
ATOM 701 C CA . MET A 1 92 ? 7.242 -5.767 -13.965 1.00 73.12 92 MET A CA 1
ATOM 702 C C . MET A 1 92 ? 7.096 -6.639 -12.716 1.00 73.12 92 MET A C 1
ATOM 704 O O . MET A 1 92 ? 7.433 -6.185 -11.625 1.00 73.12 92 MET A O 1
ATOM 708 N N . TYR A 1 93 ? 6.695 -7.907 -12.851 1.00 79.44 93 TYR A N 1
ATOM 709 C CA . TYR A 1 93 ? 6.621 -8.833 -11.711 1.00 79.44 93 TYR A CA 1
ATOM 710 C C . TYR A 1 93 ? 7.993 -9.214 -11.143 1.00 79.44 93 TYR A C 1
ATOM 712 O O . TYR A 1 93 ? 8.084 -9.581 -9.974 1.00 79.44 93 TYR A O 1
ATOM 720 N N . THR A 1 94 ? 9.067 -9.082 -11.929 1.00 81.31 94 THR A N 1
ATOM 721 C CA . THR A 1 94 ? 10.447 -9.225 -11.433 1.00 81.31 94 THR A CA 1
ATOM 722 C C . THR A 1 94 ? 10.977 -7.979 -10.719 1.00 81.31 94 THR A C 1
ATOM 724 O O . THR A 1 94 ? 12.076 -8.017 -10.169 1.00 81.31 94 THR A O 1
ATOM 727 N N . SER A 1 95 ? 10.223 -6.872 -10.706 1.00 84.75 95 SER A N 1
ATOM 728 C CA . SER A 1 95 ? 10.620 -5.667 -9.977 1.00 84.75 95 SER A CA 1
ATOM 729 C C . SER A 1 95 ? 10.737 -5.963 -8.476 1.00 84.75 95 SER A C 1
ATOM 731 O O . SER A 1 95 ? 9.829 -6.570 -7.899 1.00 84.75 95 SER A O 1
ATOM 733 N N . PRO A 1 96 ? 11.782 -5.458 -7.793 1.00 86.56 96 PRO A N 1
ATOM 734 C CA . PRO A 1 96 ? 11.916 -5.600 -6.343 1.00 86.56 96 PRO A CA 1
ATOM 735 C C . PRO A 1 96 ? 10.780 -4.917 -5.563 1.00 86.56 96 PRO A C 1
ATOM 737 O O . PRO A 1 96 ? 10.615 -5.178 -4.376 1.00 86.56 96 PRO A O 1
ATOM 740 N N . VAL A 1 97 ? 9.990 -4.053 -6.213 1.00 92.06 97 VAL A N 1
ATOM 741 C CA . VAL A 1 97 ? 8.860 -3.352 -5.588 1.00 92.06 97 VAL A CA 1
ATOM 742 C C . VAL A 1 97 ? 7.585 -4.204 -5.576 1.00 92.06 97 VAL A C 1
ATOM 744 O O . VAL A 1 97 ? 6.747 -4.030 -4.697 1.00 92.06 97 VAL A O 1
ATOM 747 N N . TYR A 1 98 ? 7.435 -5.171 -6.487 1.00 92.06 98 TYR A N 1
ATOM 748 C CA . TYR A 1 98 ? 6.227 -5.998 -6.573 1.00 92.06 98 TYR A CA 1
ATOM 749 C C . TYR A 1 98 ? 5.854 -6.733 -5.268 1.00 92.06 98 TYR A C 1
ATOM 751 O O . TYR A 1 98 ? 4.719 -6.574 -4.806 1.00 92.06 98 TYR A O 1
ATOM 759 N N . PRO A 1 99 ? 6.761 -7.492 -4.615 1.00 94.69 99 PRO A N 1
ATOM 760 C CA . PRO A 1 99 ? 6.421 -8.172 -3.364 1.00 94.69 99 PRO A CA 1
ATOM 761 C C . PRO A 1 99 ? 6.069 -7.197 -2.232 1.00 94.69 99 PRO A C 1
ATOM 763 O O . PRO A 1 99 ? 5.239 -7.526 -1.384 1.00 94.69 99 PRO A O 1
ATOM 766 N N . LEU A 1 100 ? 6.653 -5.993 -2.234 1.00 97.00 100 LEU A N 1
ATOM 767 C CA . LEU A 1 100 ? 6.352 -4.951 -1.251 1.00 97.00 100 LEU A CA 1
ATOM 768 C C . LEU A 1 100 ? 4.922 -4.433 -1.429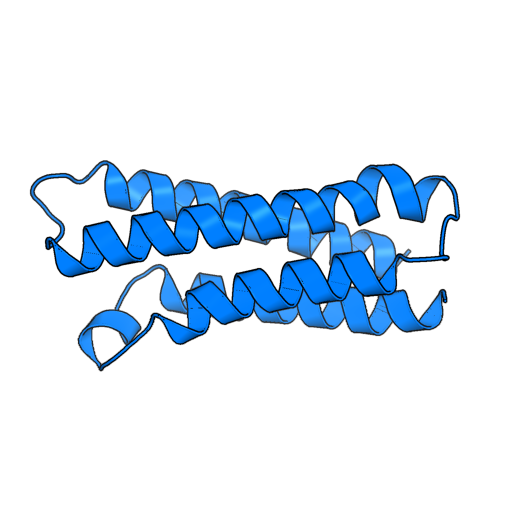 1.00 97.00 100 LEU A C 1
ATOM 770 O O . LEU A 1 100 ? 4.156 -4.414 -0.471 1.00 97.00 100 LEU A O 1
ATOM 774 N N . VAL A 1 101 ? 4.520 -4.148 -2.671 1.00 96.06 101 VAL A N 1
ATOM 775 C CA . VAL A 1 101 ? 3.160 -3.693 -3.004 1.00 96.06 101 VAL A CA 1
ATOM 776 C C . VAL A 1 101 ? 2.098 -4.698 -2.566 1.00 96.06 101 VAL A C 1
ATOM 778 O O . VAL A 1 101 ? 1.073 -4.323 -1.991 1.00 96.06 101 VAL A O 1
ATOM 781 N N . LEU A 1 102 ? 2.345 -5.995 -2.772 1.00 96.12 102 LEU A N 1
ATOM 782 C CA . LEU A 1 102 ? 1.443 -7.040 -2.285 1.00 96.12 102 LEU A CA 1
ATOM 783 C C . LEU A 1 102 ? 1.374 -7.074 -0.753 1.00 96.12 102 LEU A C 1
ATOM 785 O O . LEU A 1 102 ? 0.286 -7.215 -0.187 1.00 96.12 102 LEU A O 1
ATOM 789 N N . ALA A 1 103 ? 2.517 -6.941 -0.079 1.00 97.62 103 ALA A N 1
ATOM 790 C CA . ALA A 1 103 ? 2.580 -6.940 1.375 1.00 97.62 103 ALA A CA 1
ATOM 791 C C . ALA A 1 103 ? 1.849 -5.732 1.981 1.00 97.62 103 ALA A C 1
ATOM 793 O O . ALA A 1 103 ? 1.097 -5.907 2.940 1.00 97.62 103 ALA A O 1
ATOM 794 N N . ASP A 1 104 ? 2.031 -4.537 1.422 1.00 98.44 104 ASP A N 1
ATOM 795 C CA . ASP A 1 104 ? 1.389 -3.300 1.881 1.00 98.44 104 ASP A CA 1
ATOM 796 C C . ASP A 1 104 ? -0.125 -3.386 1.738 1.00 98.44 104 ASP A C 1
ATOM 798 O O . ASP A 1 104 ? -0.865 -3.187 2.704 1.00 98.44 104 ASP A O 1
ATOM 802 N N . ARG A 1 105 ? -0.593 -3.811 0.558 1.00 97.81 105 ARG A N 1
ATOM 803 C CA . ARG A 1 105 ? -2.014 -4.042 0.296 1.00 97.81 105 ARG A CA 1
ATOM 804 C C . ARG A 1 105 ? -2.625 -5.023 1.296 1.00 97.81 105 ARG A C 1
ATOM 806 O O . ARG A 1 105 ? -3.725 -4.788 1.791 1.00 97.81 105 ARG A O 1
ATOM 813 N N . ASN A 1 106 ? -1.941 -6.126 1.595 1.00 98.19 106 ASN A N 1
ATOM 814 C CA . ASN A 1 106 ? -2.458 -7.129 2.526 1.00 98.19 106 ASN A CA 1
ATOM 815 C C . ASN A 1 106 ? -2.527 -6.600 3.966 1.00 98.19 106 ASN A C 1
ATOM 817 O O . ASN A 1 106 ? -3.502 -6.883 4.663 1.00 98.19 106 ASN A O 1
ATOM 821 N N . LYS A 1 107 ? -1.548 -5.795 4.402 1.00 98.25 107 LYS A N 1
ATOM 822 C CA . LYS A 1 107 ? -1.601 -5.128 5.713 1.00 98.25 107 LYS A CA 1
ATOM 823 C C . LYS A 1 107 ? -2.742 -4.113 5.781 1.00 98.25 107 LYS A C 1
ATOM 825 O O . LYS A 1 107 ? -3.509 -4.145 6.739 1.00 98.25 107 LYS A O 1
ATOM 830 N N . ALA A 1 108 ? -2.910 -3.283 4.750 1.00 98.00 108 ALA A N 1
ATOM 831 C CA . ALA A 1 108 ? -4.019 -2.332 4.662 1.00 98.00 108 ALA A CA 1
ATOM 832 C C . ALA A 1 108 ? -5.386 -3.040 4.660 1.00 98.00 108 ALA A C 1
ATOM 834 O O . ALA A 1 108 ? -6.323 -2.593 5.317 1.00 98.00 108 ALA A O 1
ATOM 835 N N . LEU A 1 109 ? -5.497 -4.192 3.989 1.00 97.62 109 LEU A N 1
ATOM 836 C CA . LEU A 1 109 ? -6.726 -4.989 3.965 1.00 97.62 109 LEU A CA 1
ATOM 837 C C . LEU A 1 109 ? -7.048 -5.586 5.339 1.00 97.62 109 LEU A C 1
ATOM 839 O O . LEU A 1 109 ? -8.213 -5.614 5.744 1.00 97.62 109 LEU A O 1
ATOM 843 N N . LEU A 1 110 ? -6.032 -6.057 6.063 1.00 97.31 110 LEU A N 1
ATOM 844 C CA . LEU A 1 110 ? -6.207 -6.530 7.432 1.00 97.31 110 LEU A CA 1
ATOM 845 C C . LEU A 1 110 ? -6.608 -5.376 8.363 1.00 97.31 110 LEU A C 1
ATOM 847 O O . LEU A 1 110 ? -7.520 -5.550 9.170 1.00 97.31 110 LEU A O 1
ATOM 851 N N . ALA A 1 111 ? -5.989 -4.200 8.212 1.00 96.06 111 ALA A N 1
ATOM 852 C CA . ALA A 1 111 ? -6.334 -2.997 8.971 1.00 96.06 111 ALA A CA 1
ATOM 853 C C . ALA A 1 111 ? -7.800 -2.603 8.743 1.00 96.06 111 ALA A C 1
ATOM 855 O O . ALA A 1 111 ? -8.546 -2.461 9.707 1.00 96.06 111 ALA A O 1
ATOM 856 N N . TYR A 1 112 ? -8.243 -2.557 7.483 1.00 95.69 112 TYR A N 1
ATOM 857 C CA . TYR A 1 112 ? -9.643 -2.335 7.117 1.00 95.69 112 TYR A CA 1
ATOM 858 C C . TYR A 1 112 ? -10.583 -3.370 7.743 1.00 95.69 112 TYR A C 1
ATOM 860 O O . TYR A 1 112 ? -11.610 -3.022 8.321 1.00 95.69 112 TYR A O 1
ATOM 868 N N . SER A 1 113 ? -10.232 -4.655 7.650 1.00 94.88 113 SER A N 1
ATOM 869 C CA . SER A 1 113 ? -11.075 -5.743 8.157 1.00 94.88 113 SER A CA 1
ATOM 870 C C . SER A 1 113 ? -11.277 -5.651 9.669 1.00 94.88 113 SER A C 1
ATOM 872 O O . SER A 1 113 ? -12.382 -5.885 10.148 1.00 94.88 113 SER A O 1
ATOM 874 N N . LEU A 1 114 ? -10.232 -5.275 10.413 1.00 92.38 114 LEU A N 1
ATOM 875 C CA . LEU A 1 114 ? -10.325 -5.013 11.848 1.00 92.38 114 LEU A CA 1
ATOM 876 C C . LEU A 1 114 ? -11.034 -3.686 12.148 1.00 92.38 114 LEU A C 1
ATOM 878 O O . LEU A 1 114 ? -11.803 -3.618 13.101 1.00 92.38 114 LEU A O 1
ATOM 882 N N . GLY A 1 115 ? -10.808 -2.650 11.337 1.00 89.62 115 GLY A N 1
ATOM 883 C CA . GLY A 1 115 ? -11.456 -1.343 11.455 1.00 89.62 115 GLY A CA 1
ATOM 884 C C . GLY A 1 115 ? -12.974 -1.424 11.315 1.00 89.62 115 GLY A C 1
ATOM 885 O O . GLY A 1 115 ? -13.689 -0.807 12.096 1.00 89.62 115 GLY A O 1
ATOM 886 N N . LYS A 1 116 ? -13.472 -2.286 10.421 1.00 88.56 116 LYS A N 1
ATOM 887 C CA . LYS A 1 116 ? -14.906 -2.581 10.283 1.00 88.56 116 LYS A CA 1
ATOM 888 C C . LYS A 1 116 ? -15.566 -3.170 11.524 1.00 88.56 116 LYS A C 1
ATOM 890 O O . LYS A 1 116 ? -16.785 -3.164 11.607 1.00 88.56 116 LYS A O 1
ATOM 895 N N . LEU A 1 117 ? -14.794 -3.715 12.461 1.00 89.25 117 LEU A N 1
ATOM 896 C CA . LEU A 1 117 ? -15.334 -4.210 13.730 1.00 89.25 117 LEU A CA 1
ATOM 897 C C . LEU A 1 117 ? -15.526 -3.081 14.756 1.00 89.25 117 LEU A C 1
ATOM 899 O O . LEU A 1 117 ? -16.066 -3.331 15.829 1.00 89.25 117 LEU A O 1
ATOM 903 N N . LEU A 1 118 ? -15.043 -1.871 14.453 1.00 81.94 118 LEU A N 1
ATOM 904 C CA . LEU A 1 118 ? -15.155 -0.679 15.297 1.00 81.94 118 LEU A CA 1
ATOM 905 C C . LEU A 1 118 ? -16.280 0.266 14.848 1.00 81.94 118 LEU A C 1
ATOM 907 O O . LEU A 1 118 ? -16.661 1.138 15.624 1.00 81.94 118 LEU A O 1
ATOM 911 N N . SER A 1 119 ? -16.752 0.124 13.603 1.00 67.88 119 SER A N 1
ATOM 912 C CA . SER A 1 11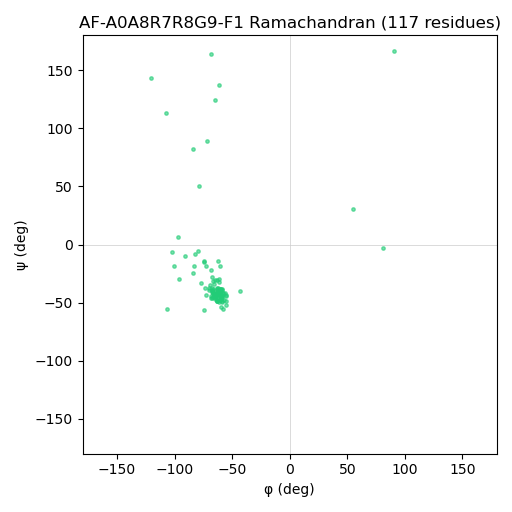9 ? -17.793 0.957 12.986 1.00 67.88 119 SER A CA 1
ATOM 913 C C . SER A 1 119 ? -19.176 0.334 13.098 1.00 67.88 119 SER A C 1
ATOM 915 O O . SER A 1 119 ? -19.287 -0.839 12.672 1.00 67.88 119 SER A O 1
#

Solvent-accessible surface area (backbone atoms only — not comparable to full-atom values): 6236 Å² total; per-residue (Å²): 112,68,47,61,55,38,37,52,53,19,42,54,44,43,52,54,49,41,51,51,34,51,55,58,61,68,41,67,91,82,50,53,74,66,54,46,54,49,37,53,52,31,38,56,24,42,52,53,19,44,55,26,46,47,44,42,61,71,51,24,61,77,68,68,43,45,81,65,47,64,56,31,43,51,50,18,48,51,23,44,46,52,38,57,68,65,59,68,60,74,76,41,65,70,36,87,59,44,68,51,54,54,51,31,44,51,33,43,50,51,21,39,61,45,46,58,76,70,91

pLDDT: mean 92.2, std 7.53, range [66.88, 98.56]

Nearest PDB structures (foldseek):
  8qae-assembly1_A  TM=5.424E-01  e=5.280E+00  synthetic construct
  8qb9-assembly1_A  TM=4.035E-01  e=3.524E+00  Saccharomyces cerevisiae
  3plt-assembly1_B  TM=3.698E-01  e=4.101E+00  Saccharomyces cerevisiae
  8vy9-assembly1_R  TM=3.209E-01  e=3.707E+00  Homo sapiens

Mean predicted aligned error: 3.54 Å